Protein AF-A0AAU6B1K9-F1 (afdb_monomer_lite)

Structure (mmCIF, N/CA/C/O backbone):
data_AF-A0AAU6B1K9-F1
#
_entry.id   AF-A0AAU6B1K9-F1
#
loop_
_atom_site.group_PDB
_atom_site.id
_atom_site.type_symbol
_atom_site.label_atom_id
_atom_site.label_alt_id
_atom_site.label_comp_i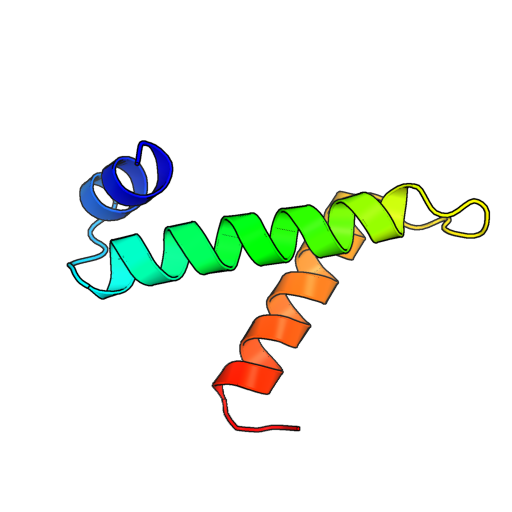d
_atom_site.label_asym_id
_atom_site.label_entity_id
_atom_site.label_seq_id
_atom_site.pdbx_PDB_ins_code
_atom_site.Cartn_x
_atom_site.Cartn_y
_atom_site.Cartn_z
_atom_site.occupancy
_atom_site.B_iso_or_equiv
_atom_site.auth_seq_id
_atom_site.auth_comp_id
_atom_site.auth_asym_id
_atom_site.auth_atom_id
_atom_site.pdbx_PDB_model_num
ATOM 1 N N . MET A 1 1 ? 1.768 10.403 10.957 1.00 79.06 1 MET A N 1
ATOM 2 C CA . MET A 1 1 ? 2.048 10.123 9.526 1.00 79.06 1 MET A CA 1
ATOM 3 C C . MET A 1 1 ? 0.853 10.645 8.763 1.00 79.06 1 MET A C 1
ATOM 5 O O . MET A 1 1 ? -0.252 10.218 9.079 1.00 79.06 1 MET A O 1
ATOM 9 N N . ALA A 1 2 ? 1.057 11.529 7.782 1.00 95.62 2 ALA A N 1
ATOM 10 C CA . ALA A 1 2 ? -0.046 12.198 7.084 1.00 95.62 2 ALA A CA 1
ATOM 11 C C . ALA A 1 2 ? -1.082 11.207 6.519 1.00 95.62 2 ALA A C 1
ATOM 13 O O . ALA A 1 2 ? -2.277 11.415 6.678 1.00 95.62 2 ALA A O 1
ATOM 14 N N . LEU A 1 3 ? -0.637 10.072 5.964 1.00 95.75 3 LEU A N 1
ATOM 15 C CA . LEU A 1 3 ? -1.542 9.038 5.450 1.00 95.75 3 LEU A CA 1
ATOM 16 C C . LEU A 1 3 ? -2.424 8.412 6.546 1.00 95.75 3 LEU A C 1
ATOM 18 O O . LEU A 1 3 ? -3.624 8.266 6.344 1.00 95.75 3 LEU A O 1
ATOM 22 N N . ALA A 1 4 ? -1.868 8.090 7.718 1.00 97.12 4 ALA A N 1
ATOM 23 C CA . ALA A 1 4 ? -2.652 7.567 8.841 1.00 97.12 4 ALA A CA 1
ATOM 24 C C . ALA A 1 4 ? -3.652 8.614 9.362 1.00 97.12 4 ALA A C 1
ATOM 26 O O . ALA A 1 4 ? -4.796 8.290 9.658 1.00 97.12 4 ALA A O 1
ATOM 27 N N . GLU A 1 5 ? -3.252 9.887 9.420 1.00 97.56 5 GLU A N 1
ATOM 28 C CA . GLU A 1 5 ? -4.140 10.995 9.793 1.00 97.56 5 GLU A CA 1
ATOM 29 C C . GLU A 1 5 ? -5.303 11.156 8.808 1.00 97.56 5 GLU A C 1
ATOM 31 O O . GLU A 1 5 ? -6.448 11.276 9.241 1.00 97.56 5 GLU A O 1
ATOM 36 N N . THR A 1 6 ? -5.030 11.076 7.504 1.00 97.94 6 THR A N 1
ATOM 37 C CA . THR A 1 6 ? -6.063 11.058 6.463 1.00 97.94 6 THR A CA 1
ATOM 38 C C . THR A 1 6 ? -6.989 9.854 6.626 1.00 97.94 6 THR A C 1
ATOM 40 O O . THR A 1 6 ? -8.207 10.004 6.621 1.00 97.94 6 THR A O 1
ATOM 43 N N . LEU A 1 7 ? -6.453 8.652 6.841 1.00 97.06 7 LEU A N 1
ATOM 44 C CA . LEU A 1 7 ? -7.281 7.462 7.062 1.00 97.06 7 LEU A CA 1
ATOM 45 C C . LEU A 1 7 ? -8.194 7.625 8.287 1.00 97.06 7 LEU A C 1
ATOM 47 O O . LEU A 1 7 ? -9.373 7.274 8.222 1.00 97.06 7 LEU A O 1
ATOM 51 N N . ARG A 1 8 ? -7.702 8.252 9.362 1.00 97.62 8 ARG A N 1
ATOM 52 C CA . ARG A 1 8 ? -8.528 8.604 10.525 1.00 97.62 8 ARG A CA 1
ATOM 53 C C . ARG A 1 8 ? -9.611 9.626 10.203 1.00 97.62 8 ARG A C 1
ATOM 55 O O . ARG A 1 8 ? -10.740 9.443 10.652 1.00 97.62 8 ARG A O 1
ATOM 62 N N . SER A 1 9 ? -9.326 10.661 9.407 1.00 97.50 9 SER A N 1
ATOM 63 C CA . SER A 1 9 ? -10.370 11.609 8.980 1.00 97.50 9 SER A CA 1
ATOM 64 C C . SER A 1 9 ? -11.442 10.952 8.105 1.00 97.50 9 SER A C 1
ATOM 66 O O . SER A 1 9 ? -12.560 11.450 8.031 1.00 97.50 9 SER A O 1
ATOM 68 N N . HIS A 1 10 ? -11.120 9.812 7.488 1.00 97.00 10 HIS A N 1
ATOM 69 C CA . HIS A 1 10 ? -12.055 8.962 6.751 1.00 97.00 10 HIS A CA 1
ATOM 70 C C . HIS A 1 10 ? -12.697 7.846 7.599 1.00 97.00 10 HIS A C 1
ATOM 72 O O . HIS A 1 10 ? -13.384 6.987 7.052 1.00 97.00 10 HIS A O 1
ATOM 78 N N . GLY A 1 11 ? -12.525 7.860 8.926 1.00 97.94 11 GLY A N 1
ATOM 79 C CA . GLY A 1 11 ? -13.203 6.942 9.847 1.00 97.94 11 GLY A CA 1
ATOM 80 C C . GLY A 1 11 ? -12.471 5.627 10.128 1.00 97.94 11 GLY A C 1
ATOM 81 O O . GLY A 1 11 ? -13.013 4.779 10.833 1.00 97.94 11 GLY A O 1
ATOM 82 N N . VAL A 1 12 ? -11.243 5.441 9.633 1.00 97.88 12 VAL A N 1
ATOM 83 C CA . VAL A 1 12 ? -10.416 4.283 10.005 1.00 97.88 12 VAL A CA 1
ATOM 84 C C . VAL A 1 12 ? -9.825 4.524 11.394 1.00 97.88 12 VAL A C 1
ATOM 86 O O . VAL A 1 12 ? -9.092 5.487 11.603 1.00 97.88 12 VAL A O 1
ATOM 89 N N . THR A 1 13 ? -10.136 3.667 12.363 1.00 97.50 13 THR A N 1
ATOM 90 C CA . THR A 1 13 ? -9.665 3.826 13.747 1.00 97.50 13 THR A CA 1
ATOM 91 C C . THR A 1 13 ? -8.260 3.258 13.949 1.00 97.50 13 THR A C 1
ATOM 93 O O . THR A 1 13 ? -7.783 2.432 13.172 1.00 97.50 13 THR A O 1
ATOM 96 N N . GLU A 1 14 ? -7.585 3.658 15.026 1.00 96.94 14 GLU A N 1
ATOM 97 C CA . GLU A 1 14 ? -6.335 3.005 15.436 1.00 96.94 14 GLU A CA 1
ATOM 98 C C . GLU A 1 14 ? -6.595 1.602 16.016 1.00 96.94 14 GLU A C 1
ATOM 100 O O . GLU A 1 14 ? -7.664 1.376 16.591 1.00 96.94 14 GLU A O 1
ATOM 105 N N . PRO A 1 15 ? -5.643 0.653 15.880 1.00 96.56 15 PRO A N 1
ATOM 106 C CA . PRO A 1 15 ? -4.347 0.763 15.185 1.00 96.56 15 PRO A CA 1
ATOM 107 C C . PRO A 1 15 ? -4.433 0.571 13.657 1.00 96.56 15 PRO A C 1
ATOM 109 O O . PRO A 1 15 ? -3.418 0.626 12.961 1.00 96.56 15 PRO A O 1
ATOM 112 N N . ALA A 1 16 ? -5.632 0.316 13.119 1.00 96.56 16 ALA A N 1
ATOM 113 C CA . ALA A 1 16 ? -5.826 -0.025 11.711 1.00 96.56 16 ALA A CA 1
ATOM 114 C C . ALA A 1 16 ? -5.405 1.104 10.758 1.00 96.56 16 ALA A C 1
ATOM 116 O O . ALA A 1 16 ? -4.855 0.817 9.699 1.00 96.56 16 ALA A O 1
ATOM 117 N N . ALA A 1 17 ? -5.598 2.372 11.133 1.00 97.69 17 ALA A N 1
ATOM 118 C CA . ALA A 1 17 ? -5.153 3.512 10.330 1.00 97.69 17 ALA A CA 1
ATOM 119 C C . ALA A 1 17 ? -3.626 3.544 10.162 1.00 97.69 17 ALA A C 1
ATOM 121 O O . ALA A 1 17 ? -3.136 3.730 9.048 1.00 97.69 17 ALA A O 1
ATOM 122 N N . SER A 1 18 ? -2.879 3.323 11.248 1.00 97.69 18 SER A N 1
ATOM 123 C CA . SER A 1 18 ? -1.416 3.263 11.203 1.00 97.69 18 SER A CA 1
ATOM 124 C C . SER A 1 18 ? -0.926 2.062 10.389 1.00 97.69 18 SER A C 1
ATOM 126 O O . SER A 1 18 ? -0.124 2.231 9.472 1.00 97.69 18 SER A O 1
ATOM 128 N N . LEU A 1 19 ? -1.482 0.871 10.638 1.00 96.81 19 LEU A N 1
ATOM 129 C CA . LEU A 1 19 ? -1.124 -0.345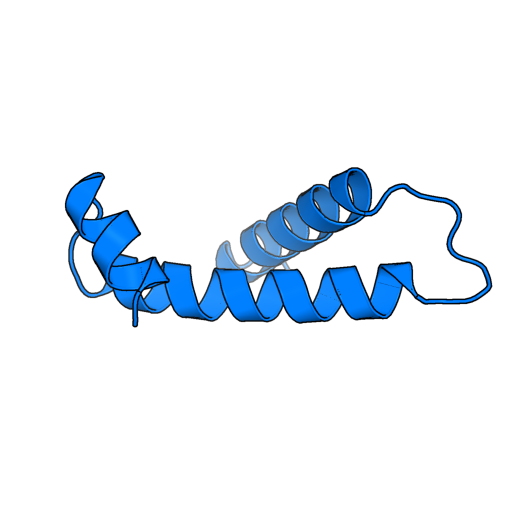 9.899 1.00 96.81 19 LEU A CA 1
ATOM 130 C C . LEU A 1 19 ? -1.425 -0.229 8.400 1.00 96.81 19 LEU A C 1
ATOM 132 O O . LEU A 1 19 ? -0.584 -0.571 7.573 1.00 96.81 19 LEU A O 1
ATOM 136 N N . ALA A 1 20 ? -2.600 0.286 8.033 1.00 95.75 20 ALA A N 1
ATOM 137 C CA . ALA A 1 20 ? -2.973 0.478 6.635 1.00 95.75 20 ALA A CA 1
ATOM 138 C C . ALA A 1 20 ? -2.088 1.523 5.942 1.00 95.75 20 ALA A C 1
ATOM 140 O O . ALA A 1 20 ? -1.732 1.343 4.779 1.00 95.75 20 ALA A O 1
ATOM 141 N N . ALA A 1 21 ? -1.696 2.591 6.643 1.00 97.31 21 ALA A N 1
ATOM 142 C CA . ALA A 1 21 ? -0.776 3.580 6.096 1.00 97.31 21 ALA A CA 1
ATOM 143 C C . ALA A 1 21 ? 0.599 2.968 5.794 1.00 97.31 21 ALA A C 1
ATOM 145 O O . ALA A 1 21 ? 1.130 3.152 4.699 1.00 97.31 21 ALA A O 1
ATOM 146 N N . GLU A 1 22 ? 1.167 2.221 6.739 1.00 97.38 22 GLU A N 1
ATOM 147 C CA . GLU A 1 22 ? 2.467 1.568 6.561 1.00 97.38 22 GLU A CA 1
ATOM 148 C C . GLU A 1 22 ? 2.423 0.503 5.460 1.00 97.38 22 GLU A C 1
ATOM 150 O O . GLU A 1 22 ? 3.268 0.503 4.561 1.00 97.38 22 GLU A O 1
ATOM 155 N N . ALA A 1 23 ? 1.398 -0.351 5.471 1.00 96.25 23 ALA A N 1
ATOM 156 C CA . ALA A 1 23 ? 1.217 -1.385 4.460 1.00 96.25 23 ALA A CA 1
ATOM 157 C C . ALA A 1 23 ? 0.983 -0.787 3.061 1.00 96.25 23 ALA A C 1
ATOM 159 O O . ALA A 1 23 ? 1.550 -1.269 2.081 1.00 96.25 23 ALA A O 1
ATOM 160 N N . GLY A 1 24 ? 0.221 0.307 2.963 1.00 95.19 24 GLY A N 1
ATOM 161 C CA . GLY A 1 24 ? 0.009 1.038 1.714 1.00 95.19 24 GLY A CA 1
ATOM 162 C C . GLY A 1 24 ? 1.299 1.638 1.150 1.00 95.19 24 GLY A C 1
ATOM 163 O O . GLY A 1 24 ? 1.557 1.522 -0.047 1.00 95.19 24 GLY A O 1
ATOM 164 N N . VAL A 1 25 ? 2.154 2.218 2.001 1.00 96.50 25 VAL A N 1
AT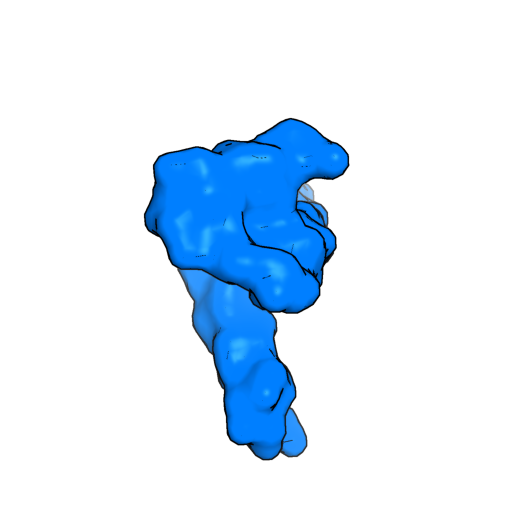OM 165 C CA . VAL A 1 25 ? 3.480 2.719 1.590 1.00 96.50 25 VAL A CA 1
ATOM 166 C C . VAL A 1 25 ? 4.380 1.574 1.117 1.00 96.50 25 VAL A C 1
ATOM 168 O O . VAL A 1 25 ? 5.069 1.713 0.104 1.00 96.50 25 VAL A O 1
ATOM 171 N N . ALA A 1 26 ? 4.363 0.434 1.812 1.00 96.19 26 ALA A N 1
ATOM 172 C CA . ALA A 1 26 ? 5.126 -0.745 1.414 1.00 96.19 26 ALA A CA 1
ATOM 173 C C . ALA A 1 26 ? 4.665 -1.293 0.050 1.00 96.19 26 ALA A C 1
ATOM 175 O O . ALA A 1 26 ? 5.497 -1.488 -0.837 1.00 96.19 26 ALA A O 1
ATOM 176 N N . ALA A 1 27 ? 3.354 -1.461 -0.149 1.00 95.81 27 ALA A N 1
ATOM 177 C CA . ALA A 1 27 ? 2.774 -1.900 -1.418 1.00 95.81 27 ALA A CA 1
ATOM 178 C C . ALA A 1 27 ? 3.102 -0.929 -2.563 1.00 95.81 27 ALA A C 1
ATOM 180 O O . ALA A 1 27 ? 3.525 -1.356 -3.637 1.00 95.81 27 ALA A O 1
ATOM 181 N N . PHE A 1 28 ? 2.996 0.381 -2.317 1.00 96.31 28 PHE A N 1
ATOM 182 C CA . PHE A 1 28 ? 3.379 1.394 -3.298 1.00 96.31 28 PHE A CA 1
ATOM 183 C C . PHE A 1 28 ? 4.845 1.250 -3.714 1.00 96.31 28 PHE A C 1
ATOM 185 O O . PHE A 1 28 ? 5.144 1.204 -4.905 1.00 96.31 28 PHE A O 1
ATOM 192 N N . LYS A 1 29 ? 5.764 1.125 -2.748 1.00 97.06 29 LYS A N 1
ATOM 193 C CA . LYS A 1 29 ? 7.195 0.955 -3.029 1.00 97.06 29 LYS A CA 1
ATOM 194 C C . LYS A 1 29 ? 7.459 -0.286 -3.887 1.00 97.06 29 LYS A C 1
ATOM 196 O O . LYS A 1 29 ? 8.233 -0.196 -4.836 1.00 97.06 29 LYS A O 1
ATOM 201 N N . VAL A 1 30 ? 6.831 -1.418 -3.566 1.00 96.25 30 VAL A N 1
ATOM 202 C CA . VAL A 1 30 ? 6.996 -2.675 -4.314 1.00 96.25 30 VAL A CA 1
ATOM 203 C C . VAL A 1 30 ? 6.519 -2.518 -5.756 1.00 96.25 30 VAL A C 1
ATOM 205 O O . VAL A 1 30 ? 7.299 -2.745 -6.680 1.00 96.25 30 VAL A O 1
ATOM 208 N N . GLY A 1 31 ? 5.277 -2.075 -5.967 1.00 96.69 31 GLY A N 1
ATOM 209 C CA . GLY A 1 31 ? 4.744 -1.949 -7.322 1.00 96.69 31 GLY A CA 1
ATOM 210 C C . GLY A 1 31 ? 5.409 -0.827 -8.129 1.00 96.69 31 GLY A C 1
ATOM 211 O O . GLY A 1 31 ? 5.539 -0.955 -9.340 1.00 96.69 31 GLY A O 1
ATOM 212 N N . PHE A 1 32 ? 5.902 0.237 -7.484 1.00 97.69 32 PHE A N 1
ATOM 213 C CA . PHE A 1 32 ? 6.676 1.284 -8.156 1.00 97.69 32 PHE A CA 1
ATOM 214 C C . PHE A 1 32 ? 8.039 0.777 -8.639 1.00 97.69 32 PHE A C 1
ATOM 216 O O . PHE A 1 32 ? 8.423 1.049 -9.770 1.00 97.69 32 PHE A O 1
ATOM 223 N N . VAL A 1 33 ? 8.764 0.005 -7.820 1.00 97.44 33 VAL A N 1
ATOM 224 C CA . VAL A 1 33 ? 10.021 -0.629 -8.256 1.00 97.44 33 VAL A CA 1
ATOM 225 C C . VAL A 1 33 ? 9.767 -1.600 -9.409 1.00 97.44 33 VAL A C 1
ATOM 227 O O . VAL A 1 33 ? 10.534 -1.608 -10.365 1.00 97.44 33 VAL A O 1
ATOM 230 N N . HIS A 1 34 ? 8.677 -2.370 -9.346 1.00 96.12 34 HIS A N 1
ATOM 231 C CA . HIS A 1 34 ? 8.279 -3.273 -10.426 1.00 96.12 34 HIS A CA 1
ATOM 232 C C . HIS A 1 34 ? 7.960 -2.512 -11.720 1.00 96.12 34 HIS A C 1
ATOM 234 O O . HIS A 1 34 ? 8.386 -2.918 -12.792 1.00 96.12 34 HIS A O 1
ATOM 240 N N . TRP A 1 35 ? 7.270 -1.374 -11.616 1.00 97.94 35 TRP A N 1
ATOM 241 C CA . TRP A 1 35 ? 6.943 -0.517 -12.758 1.00 97.94 35 TRP A CA 1
ATOM 242 C C . TRP A 1 35 ? 8.176 0.024 -13.489 1.00 97.94 35 TRP A C 1
ATOM 244 O O . TRP A 1 35 ? 8.135 0.234 -14.695 1.00 97.94 35 TRP A O 1
ATOM 254 N N . LEU A 1 36 ? 9.279 0.239 -12.771 1.00 97.56 36 LEU A N 1
ATOM 255 C CA . LEU A 1 36 ? 10.534 0.712 -13.355 1.00 97.56 36 LEU A CA 1
ATOM 256 C C . LEU A 1 36 ? 11.347 -0.393 -14.051 1.00 97.56 36 LEU A C 1
ATOM 258 O O . LEU A 1 36 ? 12.396 -0.089 -14.625 1.00 97.56 36 LEU A O 1
ATOM 262 N N . ALA A 1 37 ? 10.925 -1.660 -13.981 1.00 97.25 37 ALA A N 1
ATOM 263 C CA . ALA A 1 37 ? 11.618 -2.749 -14.657 1.00 97.25 37 ALA A CA 1
ATOM 264 C C . ALA A 1 37 ? 11.558 -2.568 -16.183 1.00 97.25 37 ALA A C 1
ATOM 266 O O . ALA A 1 37 ? 10.539 -2.173 -16.741 1.00 97.25 37 ALA A O 1
ATOM 267 N N . ALA A 1 38 ? 12.668 -2.851 -16.870 1.00 94.69 38 ALA A N 1
ATOM 268 C CA . ALA A 1 38 ? 12.813 -2.554 -18.298 1.00 94.69 38 ALA A CA 1
ATOM 269 C C . ALA A 1 38 ? 11.851 -3.349 -19.202 1.00 94.69 38 ALA A C 1
ATOM 271 O O . ALA A 1 38 ? 11.541 -2.913 -20.309 1.00 94.69 38 ALA A O 1
ATOM 272 N N . ASP A 1 39 ? 11.408 -4.518 -18.749 1.00 95.69 39 ASP A N 1
ATOM 273 C CA . ASP A 1 39 ? 10.466 -5.397 -19.436 1.00 95.69 39 ASP A CA 1
ATOM 274 C C . ASP A 1 39 ? 9.008 -5.159 -19.024 1.00 95.69 39 ASP A C 1
ATOM 276 O O . ASP A 1 39 ? 8.102 -5.707 -19.654 1.00 95.69 39 ASP A O 1
ATOM 280 N N . GLU A 1 40 ? 8.754 -4.309 -18.029 1.00 97.06 40 GLU A N 1
ATOM 281 C CA . GLU A 1 40 ? 7.401 -4.013 -17.585 1.00 97.06 40 GLU A CA 1
ATOM 282 C C . GLU A 1 40 ? 6.686 -3.088 -18.580 1.00 97.06 40 GLU A C 1
ATOM 284 O O . GLU A 1 40 ? 7.160 -2.011 -18.931 1.00 97.06 40 GLU A O 1
ATOM 289 N N . GLN A 1 41 ? 5.521 -3.532 -19.048 1.00 96.19 41 GLN A N 1
ATOM 290 C CA . GLN A 1 41 ? 4.695 -2.829 -20.038 1.00 96.19 41 GLN A CA 1
ATOM 291 C C . GLN A 1 41 ? 3.358 -2.363 -19.450 1.00 96.19 41 GLN A C 1
ATOM 293 O O . GLN A 1 41 ? 2.593 -1.655 -20.104 1.00 96.19 41 GLN A O 1
ATOM 298 N N . ARG A 1 42 ? 3.025 -2.800 -18.233 1.00 97.06 42 ARG A N 1
ATOM 299 C CA . ARG A 1 42 ? 1.792 -2.447 -17.539 1.00 97.06 42 ARG A CA 1
ATOM 300 C C . ARG A 1 42 ? 1.904 -1.053 -16.942 1.00 97.06 42 ARG A C 1
ATOM 302 O O . ARG A 1 42 ? 2.912 -0.664 -16.360 1.00 97.06 42 ARG A O 1
ATOM 309 N N . GLU A 1 43 ? 0.790 -0.337 -16.996 1.00 97.38 43 GLU A N 1
ATOM 310 C CA . GLU A 1 43 ? 0.634 0.945 -16.321 1.00 97.38 43 GLU A CA 1
ATOM 311 C C . GLU A 1 43 ? 0.833 0.820 -14.807 1.00 97.38 43 GLU A C 1
ATOM 313 O O . GLU A 1 43 ? 0.356 -0.136 -14.183 1.00 97.38 43 GLU A O 1
ATOM 318 N N . LEU A 1 44 ? 1.417 1.852 -14.187 1.00 95.75 44 LEU A N 1
ATOM 319 C CA . LEU A 1 44 ? 1.609 1.919 -12.733 1.00 95.75 44 LEU A CA 1
ATOM 320 C C . LEU A 1 44 ? 0.309 1.616 -11.975 1.00 95.75 44 LEU A C 1
ATOM 322 O O . LEU A 1 44 ? 0.313 0.899 -10.981 1.00 95.75 44 LEU A O 1
ATOM 326 N N . SER A 1 45 ? -0.832 2.110 -12.463 1.00 96.25 45 SER A N 1
ATOM 327 C CA . SER A 1 45 ? -2.126 1.863 -11.817 1.00 96.25 45 SER A CA 1
ATOM 328 C C . SER A 1 45 ? -2.539 0.383 -11.814 1.00 96.25 45 SER A C 1
ATOM 330 O O . SER A 1 45 ? -3.187 -0.065 -10.868 1.00 96.25 45 SER A O 1
ATOM 332 N N . ALA A 1 46 ? -2.172 -0.385 -12.845 1.00 97.12 46 ALA A N 1
ATOM 333 C CA . ALA A 1 46 ? -2.422 -1.823 -12.900 1.00 97.12 46 ALA A CA 1
ATOM 334 C C . ALA A 1 46 ? -1.524 -2.572 -11.908 1.00 97.12 46 ALA A C 1
ATOM 336 O O . ALA A 1 46 ? -2.002 -3.455 -11.200 1.00 97.12 46 ALA A O 1
ATOM 337 N N . LEU A 1 47 ? -0.262 -2.157 -11.795 1.00 97.50 47 LEU A N 1
ATOM 338 C CA . LEU A 1 47 ? 0.687 -2.712 -10.831 1.00 97.50 47 LEU A CA 1
ATOM 339 C C . LEU A 1 47 ? 0.286 -2.415 -9.390 1.00 97.50 47 LEU A C 1
ATOM 341 O O . LEU A 1 47 ? 0.301 -3.313 -8.560 1.00 97.50 47 LEU A O 1
ATOM 345 N N . MET A 1 48 ? -0.170 -1.194 -9.102 1.00 97.38 48 MET A N 1
ATOM 346 C CA . MET A 1 48 ? -0.683 -0.829 -7.779 1.00 97.38 48 MET A CA 1
ATOM 347 C C . MET A 1 48 ? -1.861 -1.710 -7.355 1.00 97.38 48 MET A C 1
ATOM 349 O O . MET A 1 48 ? -1.896 -2.171 -6.217 1.00 97.38 48 MET A O 1
ATOM 353 N N . ARG A 1 49 ? -2.807 -1.984 -8.266 1.00 96.44 49 ARG A N 1
ATOM 3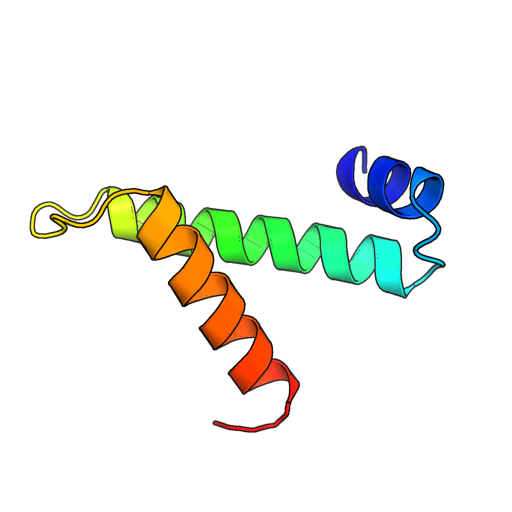54 C CA . ARG A 1 49 ? -3.916 -2.914 -7.995 1.00 96.44 49 ARG A CA 1
ATOM 355 C C . ARG A 1 49 ? -3.406 -4.328 -7.720 1.00 96.44 49 ARG A C 1
ATOM 357 O O . ARG A 1 49 ? -3.769 -4.896 -6.699 1.00 96.44 49 ARG A O 1
ATOM 364 N N . ALA A 1 50 ? -2.510 -4.839 -8.565 1.00 96.69 50 ALA A N 1
ATOM 365 C CA . ALA A 1 50 ? -1.937 -6.172 -8.396 1.00 96.69 50 ALA A CA 1
ATOM 366 C C . ALA A 1 50 ? -1.193 -6.328 -7.057 1.00 96.69 50 ALA A C 1
ATOM 368 O O . ALA A 1 50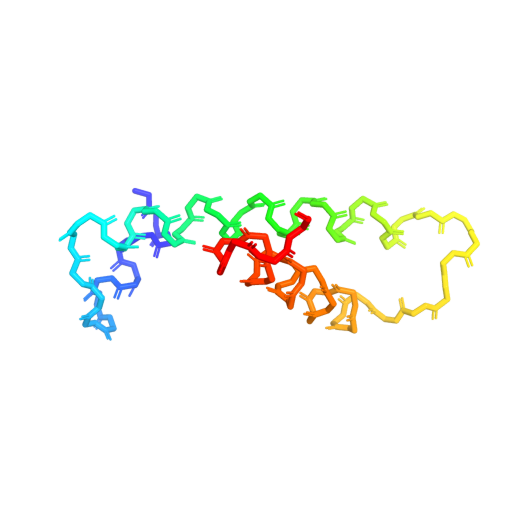 ? -1.410 -7.304 -6.347 1.00 96.69 50 ALA A O 1
ATOM 369 N N . THR A 1 51 ? -0.367 -5.354 -6.667 1.00 96.88 51 THR A N 1
ATOM 370 C CA . THR A 1 51 ? 0.370 -5.407 -5.395 1.00 96.88 51 THR A CA 1
ATOM 371 C C . THR A 1 51 ? -0.554 -5.300 -4.178 1.00 96.88 51 THR A C 1
ATOM 373 O O . THR A 1 51 ? -0.306 -5.945 -3.162 1.00 96.88 51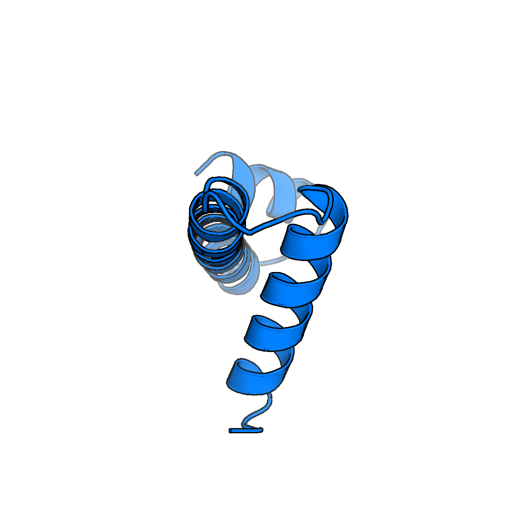 THR A O 1
ATOM 376 N N . LEU A 1 52 ? -1.635 -4.514 -4.250 1.00 95.88 52 LEU A N 1
ATOM 377 C CA . LEU A 1 52 ? -2.638 -4.465 -3.179 1.00 95.88 52 LEU A CA 1
ATOM 378 C C . LEU A 1 52 ? -3.423 -5.779 -3.064 1.00 95.88 52 LEU A C 1
ATOM 380 O O . LEU A 1 52 ? -3.693 -6.223 -1.947 1.00 95.88 52 LEU A O 1
ATOM 384 N N . ASP A 1 53 ? -3.759 -6.411 -4.191 1.00 96.12 53 ASP A N 1
ATOM 385 C CA . ASP A 1 53 ? -4.408 -7.726 -4.215 1.00 96.12 53 ASP A CA 1
ATOM 386 C C . ASP A 1 53 ? -3.497 -8.810 -3.618 1.00 96.12 53 ASP A C 1
ATOM 388 O O . ASP A 1 53 ? -3.952 -9.632 -2.822 1.00 96.12 53 ASP A O 1
ATOM 392 N N . GLU A 1 54 ? -2.199 -8.773 -3.923 1.00 95.25 54 GLU A N 1
ATOM 393 C CA . GLU A 1 54 ? -1.200 -9.673 -3.341 1.00 95.25 54 GLU A CA 1
ATOM 394 C C . GLU A 1 54 ? -1.048 -9.456 -1.828 1.00 95.25 54 GLU A C 1
ATOM 396 O O . GLU A 1 54 ? -1.115 -10.408 -1.049 1.00 95.25 54 GLU A O 1
ATOM 401 N N . LEU A 1 55 ? -0.941 -8.201 -1.380 1.00 95.00 55 LEU A N 1
ATOM 402 C CA . LEU A 1 55 ? -0.907 -7.865 0.046 1.00 95.00 55 LEU A CA 1
ATOM 403 C C . LEU A 1 55 ? -2.158 -8.382 0.779 1.00 95.00 55 LEU A C 1
ATOM 405 O O . LEU A 1 55 ? -2.062 -8.922 1.886 1.00 95.00 55 LEU A O 1
ATOM 409 N N . LYS A 1 56 ? -3.338 -8.244 0.165 1.00 94.12 56 LYS A N 1
ATOM 410 C CA . LYS A 1 56 ? -4.594 -8.790 0.692 1.00 94.12 56 LYS A CA 1
ATOM 411 C C . LYS A 1 56 ? -4.558 -10.319 0.784 1.00 94.12 56 LYS A C 1
ATOM 413 O O . LYS A 1 56 ? -5.026 -10.863 1.780 1.00 94.12 56 LYS A O 1
ATOM 418 N N . ALA A 1 57 ? -4.012 -11.010 -0.215 1.00 94.62 57 ALA A N 1
ATOM 419 C CA . ALA A 1 57 ? -3.893 -12.468 -0.201 1.00 94.62 57 ALA A CA 1
ATOM 420 C C . ALA A 1 57 ? -2.981 -12.960 0.938 1.00 94.62 57 ALA A C 1
ATOM 422 O O . ALA A 1 57 ? -3.395 -13.801 1.739 1.00 94.62 57 ALA A O 1
ATOM 423 N N . VAL A 1 58 ? -1.794 -12.358 1.081 1.00 93.56 58 VAL A N 1
ATOM 424 C CA . VAL A 1 58 ? -0.827 -12.695 2.140 1.00 93.56 58 VAL A CA 1
ATOM 425 C C . VAL A 1 58 ? -1.424 -12.469 3.530 1.00 93.56 58 VAL A C 1
ATOM 427 O O . VAL A 1 58 ? -1.326 -13.326 4.406 1.00 93.56 58 VAL A O 1
ATOM 430 N N . THR A 1 59 ? -2.089 -11.331 3.746 1.00 91.56 59 THR A N 1
ATOM 431 C CA . THR A 1 59 ? -2.699 -11.003 5.048 1.00 91.56 59 THR A CA 1
ATOM 432 C C . THR A 1 59 ? -3.934 -11.843 5.375 1.00 91.56 59 THR A C 1
ATOM 434 O O . THR A 1 59 ? -4.242 -12.032 6.550 1.00 91.56 59 THR A O 1
ATOM 437 N N . ALA A 1 60 ? -4.609 -12.403 4.368 1.00 92.06 60 ALA A N 1
ATOM 438 C CA . ALA A 1 60 ? -5.697 -13.361 4.553 1.00 92.06 60 ALA A CA 1
ATOM 439 C C . ALA A 1 60 ? -5.209 -14.780 4.925 1.00 92.06 60 ALA A C 1
ATOM 441 O O . ALA A 1 60 ? -6.036 -15.670 5.118 1.00 92.06 60 ALA A O 1
ATOM 442 N N . GLY A 1 61 ? -3.890 -14.999 5.031 1.00 76.25 61 GLY A N 1
ATOM 443 C CA . GLY A 1 61 ? -3.292 -16.313 5.288 1.00 76.25 61 GLY A CA 1
ATOM 444 C C . GLY A 1 61 ? -3.241 -17.216 4.053 1.00 76.25 61 GLY A C 1
ATOM 445 O O . GLY A 1 61 ? -3.055 -18.421 4.190 1.00 76.25 61 GLY A O 1
ATOM 446 N N . GLY A 1 62 ? -3.439 -16.648 2.859 1.00 56.62 62 GLY A N 1
ATOM 447 C CA . GLY A 1 62 ? -3.330 -17.346 1.583 1.00 56.62 62 GLY A CA 1
ATOM 448 C C . GLY A 1 62 ? -1.957 -17.125 0.957 1.00 56.62 62 GLY A C 1
ATOM 449 O O . GLY A 1 62 ? -1.830 -16.299 0.056 1.00 56.62 62 GLY A O 1
ATOM 450 N N . ALA A 1 63 ? -0.952 -17.849 1.445 1.00 52.53 63 ALA A N 1
ATOM 451 C CA . ALA A 1 63 ? 0.334 -18.063 0.784 1.00 52.53 63 ALA A CA 1
ATOM 452 C C . ALA A 1 63 ? 0.834 -19.478 1.099 1.00 52.53 63 ALA A C 1
ATOM 454 O O . ALA A 1 63 ? 0.730 -19.878 2.282 1.00 52.53 63 ALA A O 1
#

Sequence (63 aa):
MALAETLRSHGVTEPAASLAAEAGVAAFKVGFVHWLAADEQRELSALMRATLDELKAVTAGGA

pLDDT: mean 94.51, std 8.06, range [52.53, 97.94]

Foldseek 3Di:
DVQLVVVVVVPQDPPRSVVCSVLLVVLLVVLVVVCPDPPDPDDSVVSSVVSVVVSVCVVVVND

Radius of gyration: 13.32 Å; chains: 1; bounding box: 26×30×36 Å

Secondary structure (DSSP, 8-state):
-HHHHHHHHTTPPTTHHHHHHHHHHHHHHHHHHHHTSTT--S-HHHHHHHHHHHHHHHHTT--